Protein AF-A0A7H4MXP5-F1 (afdb_monomer)

Foldseek 3Di:
DDDPDFWDWDADAEDADPQGRFFHDDDDDVPDDPQKTKWKAFPVRHTHGHPHIHPIDTDDPDDDDTDMDIDIDGRDDPPPPPDD

Solvent-accessible surface area (backbone atoms only — not comparable to full-atom values): 5436 Å² total; per-residue (Å²): 130,86,79,75,73,62,55,48,66,53,64,48,82,75,62,50,21,94,78,44,68,46,26,34,43,64,84,84,52,97,88,53,78,76,53,46,26,42,39,40,24,40,82,84,73,43,76,34,39,52,80,32,71,38,75,77,40,79,54,62,94,76,89,77,86,86,62,68,47,79,43,85,37,81,51,63,77,84,75,78,78,78,79,127

pLDDT: mean 90.13, std 12.64, range [46.19, 98.19]

Nearest PDB structures (foldseek):
  7szo-assembly2_L  TM=9.296E-01  e=8.209E-04  Escherichia coli
  3bwu-assembly1_F  TM=8.630E-01  e=1.397E-03  Escherichia coli K-12
  7b0w-assembly1_I  TM=8.200E-01  e=1.040E-03  Escherichia coli K-12
  6swh-assembly1_B  TM=8.133E-01  e=3.011E-03  Escherichia coli K-12
  6swh-assembly2_E  TM=7.843E-01  e=5.436E-03  Escherichia coli K-12

InterPro domains:
  IPR000259 Fimbrial-type adhesion domain [PF00419] (3-75)
  IPR008966 Adhesion domain superfamily [SSF49401] (6-77)
  IPR036937 Fimbrial-type adhesion domain superfamily [G3DSA:2.60.40.1090] (1-81)

Radius of gyration: 17.7 Å; Cα contacts (8 Å, |Δi|>4): 129; chains: 1; bounding box: 61×28×43 Å

Organism: NCBI:txid1134687

Sequence (84 aa):
MPKSAKSATVKFDGTADSSVGTILALTQEPGVAQGVGIQLMDNKNVVVPLYTASSAYPLQPGGNSLAFVARYYATFKHRKRRVR

Mean predicted aligned error: 6.37 Å

Structure (m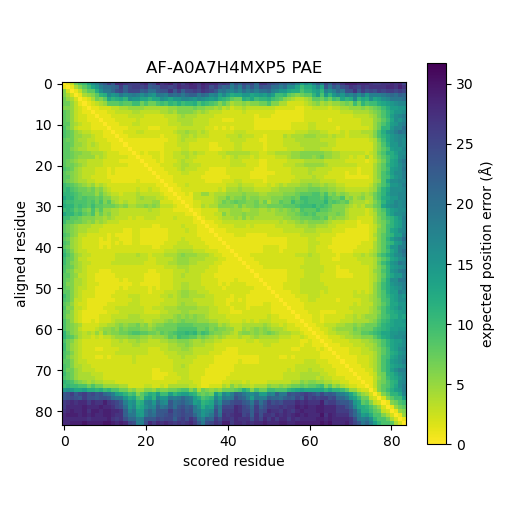mCIF, N/CA/C/O backbone):
data_AF-A0A7H4MXP5-F1
#
_entry.id   AF-A0A7H4MXP5-F1
#
loop_
_atom_site.group_PDB
_atom_site.id
_atom_site.type_symbol
_atom_site.label_atom_id
_atom_site.label_alt_id
_atom_site.label_comp_id
_atom_site.label_asym_id
_atom_site.label_entity_id
_atom_site.label_seq_id
_atom_site.pdbx_PDB_ins_code
_atom_site.Cartn_x
_atom_site.Cartn_y
_atom_site.Cartn_z
_atom_site.occupancy
_atom_site.B_iso_or_equiv
_atom_site.auth_seq_id
_atom_site.auth_comp_id
_atom_site.auth_asym_id
_atom_site.auth_atom_id
_atom_site.pdbx_PDB_model_num
ATOM 1 N N . MET A 1 1 ? 32.088 -6.123 -16.298 1.00 46.19 1 MET A N 1
ATOM 2 C CA . MET A 1 1 ? 31.043 -5.094 -16.102 1.00 46.19 1 MET A CA 1
ATOM 3 C C . MET A 1 1 ? 30.044 -5.603 -15.072 1.00 46.19 1 MET A C 1
ATOM 5 O O . MET A 1 1 ? 29.695 -6.779 -15.167 1.00 46.19 1 MET A O 1
ATOM 9 N N . PRO A 1 2 ? 29.612 -4.794 -14.090 1.00 60.00 2 PRO A N 1
ATOM 10 C CA . PRO A 1 2 ? 28.579 -5.212 -13.149 1.00 60.00 2 PRO A CA 1
ATOM 11 C C . PRO A 1 2 ? 27.279 -5.494 -13.911 1.00 60.00 2 PRO A C 1
ATOM 13 O O . PRO A 1 2 ? 26.917 -4.773 -14.840 1.00 60.00 2 PRO A O 1
ATOM 16 N N . LYS A 1 3 ? 26.599 -6.586 -13.563 1.00 67.00 3 LYS A N 1
ATOM 17 C CA . LYS A 1 3 ? 25.338 -6.972 -14.198 1.00 67.00 3 LYS A CA 1
ATOM 18 C C . LYS A 1 3 ? 24.255 -6.014 -13.702 1.00 67.00 3 LYS A C 1
ATOM 20 O O . LYS A 1 3 ? 23.967 -6.005 -12.509 1.00 67.00 3 LYS A O 1
ATOM 25 N N . SER A 1 4 ? 23.665 -5.220 -14.594 1.00 74.88 4 SER A N 1
ATOM 26 C CA . SER A 1 4 ? 22.528 -4.371 -14.229 1.00 74.88 4 SER A CA 1
ATOM 27 C C . SER A 1 4 ? 21.393 -5.225 -13.665 1.00 74.88 4 SER A C 1
ATOM 29 O O . SER A 1 4 ? 21.074 -6.289 -14.210 1.00 74.88 4 SER A O 1
ATOM 31 N N . ALA A 1 5 ? 20.794 -4.768 -12.564 1.00 82.19 5 ALA A N 1
ATOM 32 C CA . ALA A 1 5 ? 19.614 -5.403 -11.996 1.00 82.19 5 ALA A CA 1
ATOM 33 C C . ALA A 1 5 ? 18.491 -5.428 -13.044 1.00 82.19 5 ALA A C 1
ATOM 35 O O . ALA A 1 5 ? 18.213 -4.423 -13.692 1.00 82.19 5 ALA A O 1
ATOM 36 N N . LYS A 1 6 ? 17.860 -6.593 -13.227 1.00 90.81 6 LYS A N 1
ATOM 37 C CA . LYS A 1 6 ? 16.778 -6.781 -14.211 1.00 90.81 6 LYS A CA 1
ATOM 38 C C . LYS A 1 6 ? 15.397 -6.459 -13.646 1.00 90.81 6 LYS A C 1
ATOM 40 O O . LYS A 1 6 ? 14.447 -6.276 -14.401 1.00 90.81 6 LYS A O 1
ATOM 45 N N . SER A 1 7 ? 15.283 -6.427 -12.324 1.00 93.81 7 SER A N 1
ATOM 46 C CA . SER A 1 7 ? 14.032 -6.183 -11.626 1.00 93.81 7 SER A CA 1
ATOM 47 C C . SER A 1 7 ? 14.278 -5.585 -10.250 1.00 93.81 7 SER A C 1
ATOM 49 O O . SER A 1 7 ? 15.309 -5.858 -9.635 1.00 93.81 7 SER A O 1
ATOM 51 N N . ALA A 1 8 ? 13.293 -4.850 -9.749 1.00 94.81 8 ALA A N 1
ATOM 52 C CA . ALA A 1 8 ? 13.219 -4.390 -8.370 1.00 94.81 8 ALA A CA 1
ATOM 53 C C . ALA A 1 8 ? 11.968 -4.950 -7.684 1.00 94.81 8 ALA A C 1
ATOM 55 O O . ALA A 1 8 ? 10.961 -5.240 -8.329 1.00 94.81 8 ALA A O 1
ATOM 56 N N . THR A 1 9 ? 12.034 -5.073 -6.365 1.00 97.00 9 THR A N 1
ATOM 57 C CA . THR A 1 9 ? 10.861 -5.245 -5.502 1.00 97.00 9 THR A CA 1
ATOM 58 C C . THR A 1 9 ? 10.881 -4.125 -4.476 1.00 97.00 9 THR A C 1
ATOM 60 O O . THR A 1 9 ? 11.954 -3.634 -4.119 1.00 97.00 9 THR A O 1
ATOM 63 N N . VAL A 1 10 ? 9.704 -3.693 -4.037 1.00 97.25 10 VAL A N 1
ATOM 64 C CA . VAL A 1 10 ? 9.559 -2.636 -3.034 1.00 97.25 10 VAL A CA 1
ATOM 65 C C . VAL A 1 10 ? 8.920 -3.235 -1.795 1.00 97.25 10 VAL A C 1
ATOM 67 O O . VAL A 1 10 ? 7.984 -4.029 -1.894 1.00 97.25 10 VAL A O 1
ATOM 70 N N . LYS A 1 11 ? 9.436 -2.853 -0.630 1.00 97.50 11 LYS A N 1
ATOM 71 C CA . LYS A 1 11 ? 8.853 -3.167 0.668 1.00 97.50 11 LYS A CA 1
ATOM 72 C C . LYS A 1 11 ? 8.407 -1.863 1.313 1.00 97.50 11 LYS A C 1
ATOM 74 O O . LYS A 1 11 ? 9.158 -0.892 1.303 1.00 97.50 11 LYS A O 1
ATOM 79 N N . PHE A 1 12 ? 7.198 -1.861 1.863 1.00 97.31 12 PHE A N 1
ATOM 80 C CA . PHE A 1 12 ? 6.685 -0.738 2.637 1.00 97.31 12 PHE A CA 1
ATOM 81 C C . PHE A 1 12 ? 6.837 -1.030 4.126 1.00 97.31 12 PHE A C 1
ATOM 83 O O . PHE A 1 12 ? 6.416 -2.084 4.609 1.00 97.31 12 PHE A O 1
ATOM 90 N N . ASP A 1 13 ? 7.440 -0.078 4.829 1.00 96.38 13 ASP A N 1
ATOM 91 C CA . ASP A 1 13 ? 7.568 -0.052 6.280 1.00 96.38 13 ASP A CA 1
ATOM 92 C C . ASP A 1 13 ? 6.688 1.076 6.839 1.00 96.38 13 ASP A C 1
ATOM 94 O O . ASP A 1 13 ? 6.441 2.081 6.171 1.00 96.38 13 ASP A O 1
ATOM 98 N N . GLY A 1 14 ? 6.212 0.916 8.071 1.00 95.06 14 GLY A N 1
ATOM 99 C CA . GLY A 1 14 ? 5.426 1.932 8.767 1.00 95.06 14 GLY A CA 1
ATOM 100 C C . GLY A 1 14 ? 4.657 1.349 9.945 1.00 95.06 14 GLY A C 1
ATOM 101 O O . GLY A 1 14 ? 4.673 0.141 10.166 1.00 95.06 14 GLY A O 1
ATOM 102 N N . THR A 1 15 ? 3.982 2.201 10.712 1.00 97.38 15 THR A N 1
ATOM 103 C CA . THR A 1 15 ? 3.161 1.753 11.843 1.00 97.38 15 THR A CA 1
ATOM 104 C C . THR A 1 15 ? 1.977 0.941 11.329 1.00 97.38 15 THR A C 1
ATOM 106 O O . THR A 1 15 ? 1.132 1.462 10.601 1.00 97.38 15 THR A O 1
ATOM 109 N N . ALA A 1 16 ? 1.917 -0.336 11.700 1.00 96.62 16 ALA A N 1
ATOM 110 C CA . ALA A 1 16 ? 0.822 -1.212 11.314 1.00 96.62 16 ALA A CA 1
ATOM 111 C C . ALA A 1 16 ? -0.468 -0.876 12.077 1.00 96.62 16 ALA A C 1
ATOM 113 O O . ALA A 1 16 ? -0.425 -0.496 13.251 1.00 96.62 16 ALA A O 1
ATOM 114 N N . ASP A 1 17 ? -1.619 -1.040 11.424 1.00 96.00 17 ASP A N 1
ATOM 115 C CA . ASP A 1 17 ? -2.917 -0.960 12.096 1.00 96.00 17 ASP A CA 1
ATOM 116 C C . ASP A 1 17 ? -3.037 -2.051 13.174 1.00 96.00 17 ASP A C 1
ATOM 118 O O . ASP A 1 17 ? -2.640 -3.202 12.979 1.00 96.00 17 ASP A O 1
ATOM 122 N N . SER A 1 18 ? -3.604 -1.689 14.327 1.00 92.75 18 SER A N 1
ATOM 123 C CA . SER A 1 18 ? -3.688 -2.572 15.497 1.00 92.75 18 SER A CA 1
ATOM 124 C C . SER A 1 18 ? -4.629 -3.764 15.303 1.00 92.75 18 SER A C 1
ATOM 126 O O . SER A 1 18 ? -4.484 -4.779 15.983 1.00 92.75 18 SER A O 1
ATOM 128 N N . SER A 1 19 ? -5.596 -3.656 14.390 1.00 93.19 19 SER A N 1
ATOM 129 C CA . SER A 1 19 ? -6.563 -4.711 14.073 1.00 93.19 19 SER A CA 1
ATOM 130 C C . SER A 1 19 ? -6.175 -5.493 12.817 1.00 93.19 19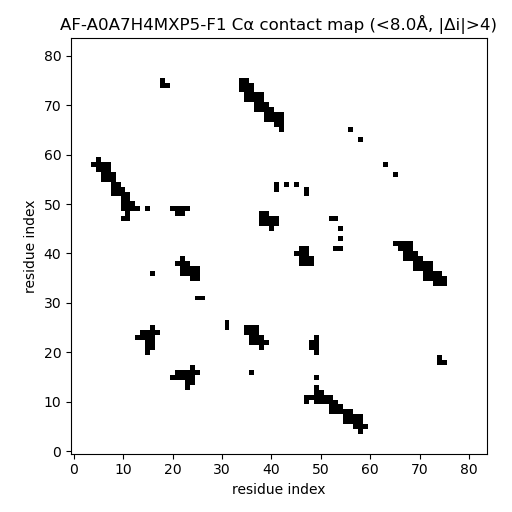 SER A C 1
ATOM 132 O O . SER A 1 19 ? -6.489 -6.681 12.712 1.00 93.19 19 SER A O 1
ATOM 134 N N . VAL A 1 20 ? -5.499 -4.848 11.864 1.00 94.56 20 VAL A N 1
ATOM 135 C CA . VAL A 1 20 ? -5.048 -5.440 10.600 1.00 94.56 20 VAL A CA 1
ATOM 136 C C . VAL A 1 20 ? -3.559 -5.140 10.400 1.00 94.56 20 VAL A C 1
ATOM 138 O O . VAL A 1 20 ? -3.177 -4.216 9.692 1.00 94.56 20 VAL A O 1
ATOM 141 N N . GLY A 1 21 ? -2.693 -5.980 10.972 1.00 95.44 21 GLY A N 1
ATOM 142 C CA . GLY A 1 21 ? -1.237 -5.762 10.982 1.00 95.44 21 GLY A CA 1
ATO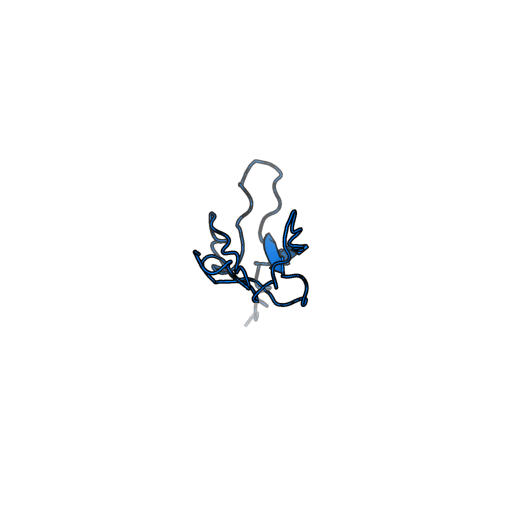M 143 C C . GLY A 1 21 ? -0.537 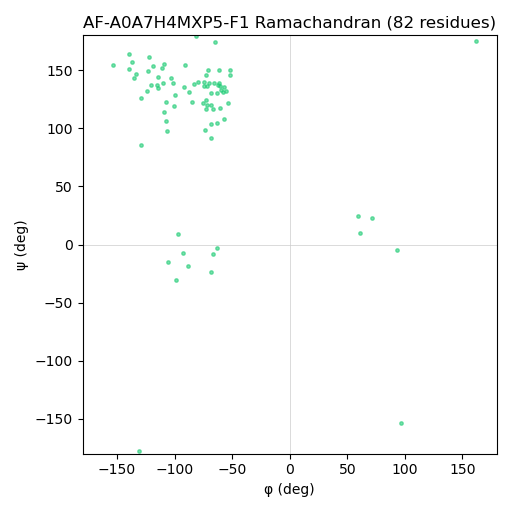-5.750 9.610 1.00 95.44 21 GLY A C 1
ATOM 144 O O . GLY A 1 21 ? 0.667 -5.534 9.533 1.00 95.44 21 GLY A O 1
ATOM 145 N N . THR A 1 22 ? -1.268 -5.996 8.521 1.00 96.75 22 THR A N 1
ATOM 146 C CA . THR A 1 22 ? -0.751 -5.957 7.145 1.00 96.75 22 THR A CA 1
ATOM 147 C C . THR A 1 22 ? -0.916 -4.597 6.466 1.00 96.75 22 THR A C 1
ATOM 149 O O . THR A 1 22 ? -0.440 -4.441 5.344 1.00 96.75 22 THR A O 1
ATOM 152 N N . ILE A 1 23 ? -1.622 -3.642 7.077 1.00 97.31 23 ILE A N 1
ATOM 153 C CA . ILE A 1 23 ? -1.916 -2.322 6.496 1.00 97.31 23 ILE A CA 1
ATOM 154 C C . ILE A 1 23 ? -1.385 -1.197 7.392 1.00 97.31 23 ILE A C 1
ATOM 156 O O . ILE A 1 23 ? -1.128 -1.417 8.574 1.00 97.31 23 ILE A O 1
ATOM 160 N N . LEU A 1 24 ? -1.237 0.009 6.843 1.00 97.50 24 LEU A N 1
ATOM 161 C CA . LEU A 1 24 ? -0.781 1.180 7.598 1.00 97.50 24 LEU A CA 1
ATOM 162 C C . LEU A 1 24 ? -1.889 1.715 8.512 1.00 97.50 24 LEU A C 1
ATOM 164 O O . LEU A 1 24 ? -3.037 1.874 8.085 1.00 97.50 24 LEU A O 1
ATOM 168 N N . ALA A 1 25 ? -1.521 2.046 9.745 1.00 96.69 25 ALA A N 1
ATOM 169 C CA . ALA A 1 25 ? -2.357 2.809 10.659 1.00 96.69 25 ALA A CA 1
ATOM 170 C C . ALA A 1 25 ? -2.459 4.272 10.208 1.00 96.69 25 ALA A C 1
ATOM 172 O O . ALA A 1 25 ? -1.515 4.836 9.651 1.00 96.69 25 ALA A O 1
ATOM 173 N N . LEU A 1 26 ? -3.585 4.913 10.518 1.00 94.31 26 LEU A N 1
ATOM 174 C CA . LEU A 1 26 ? -3.664 6.372 10.499 1.00 94.31 26 LEU A CA 1
ATOM 175 C C . LEU A 1 26 ? -3.057 6.938 11.784 1.00 94.31 26 LEU A C 1
ATOM 177 O O . LEU A 1 26 ? -3.320 6.413 12.870 1.00 94.31 26 LEU A O 1
ATOM 181 N N . THR A 1 27 ? -2.315 8.039 11.670 1.00 92.81 27 THR A N 1
ATOM 182 C CA . THR A 1 27 ? -1.926 8.853 12.827 1.00 92.81 27 THR A CA 1
ATOM 183 C C . THR A 1 27 ? -3.192 9.369 13.503 1.00 92.81 27 THR A C 1
ATOM 185 O O . THR A 1 27 ? -3.986 10.066 12.878 1.00 92.81 27 THR A O 1
ATOM 188 N N . GLN A 1 28 ? -3.418 8.970 14.754 1.00 89.56 28 GLN A N 1
ATOM 189 C CA . GLN A 1 28 ? -4.649 9.295 15.469 1.00 89.56 28 GLN A CA 1
ATOM 190 C C . GLN A 1 28 ? -4.548 10.674 16.117 1.00 89.56 28 GLN A C 1
ATOM 192 O O . GLN A 1 28 ? -3.687 10.907 16.962 1.00 89.56 28 GLN A O 1
ATOM 197 N N . GLU A 1 29 ? -5.479 11.550 15.756 1.00 92.56 29 GLU A N 1
ATOM 198 C CA . GLU A 1 29 ? -5.659 12.893 16.309 1.00 92.56 29 GLU A CA 1
ATOM 199 C C . GLU A 1 29 ? -7.165 13.179 16.471 1.00 92.56 29 GLU A C 1
ATOM 201 O O . GLU A 1 29 ? -7.992 12.456 15.897 1.00 92.56 29 GLU A O 1
ATOM 206 N N . PRO A 1 30 ? -7.570 14.206 17.245 1.00 92.88 30 PRO A N 1
ATOM 207 C CA . PRO A 1 30 ? -8.973 14.596 17.334 1.00 92.88 30 PRO A CA 1
ATOM 208 C C . PRO A 1 30 ? -9.577 14.846 15.943 1.00 92.88 30 PRO A C 1
ATOM 210 O O . PRO A 1 30 ? -9.095 15.680 15.185 1.00 92.88 30 PRO A O 1
ATOM 213 N N . GLY A 1 31 ? -10.643 14.114 15.607 1.00 89.50 31 GLY A N 1
ATOM 214 C CA . GLY A 1 31 ? -11.316 14.208 14.305 1.00 89.50 31 GLY A CA 1
ATOM 215 C C . GLY A 1 31 ? -10.834 13.213 13.241 1.00 89.50 31 GLY A C 1
ATOM 216 O O . GLY A 1 31 ? -11.452 13.133 12.180 1.00 89.50 31 GLY A O 1
ATOM 217 N N . VAL A 1 32 ? -9.797 12.412 13.510 1.00 92.00 32 VAL A N 1
ATOM 218 C CA . VAL A 1 32 ? -9.374 11.329 12.607 1.00 92.00 32 VAL A CA 1
ATOM 219 C C . VAL A 1 32 ? -10.350 10.153 12.682 1.00 92.00 32 VAL A C 1
ATOM 221 O O . VAL A 1 32 ? -10.836 9.776 13.749 1.00 92.00 32 VAL A O 1
ATOM 224 N N . ALA A 1 33 ? -10.641 9.562 11.522 1.00 89.31 33 ALA A N 1
ATOM 225 C CA . ALA A 1 33 ? -11.516 8.406 11.418 1.00 89.31 33 ALA A CA 1
ATOM 226 C C . ALA A 1 33 ? -10.929 7.189 12.151 1.00 89.31 33 ALA A C 1
ATOM 228 O O . ALA A 1 33 ? -9.784 6.791 11.933 1.00 89.31 33 ALA A O 1
ATOM 229 N N . GLN A 1 34 ? -11.756 6.570 12.990 1.00 90.25 34 GLN A N 1
ATOM 230 C CA . GLN A 1 34 ? -11.426 5.321 13.666 1.00 90.25 34 GLN A CA 1
ATOM 231 C C . GLN A 1 34 ? -11.887 4.119 12.839 1.00 90.25 34 GLN A C 1
ATOM 233 O O . GLN A 1 34 ? -12.842 4.206 12.066 1.00 90.25 34 GLN A O 1
ATOM 238 N N . GLY A 1 35 ? -11.230 2.974 13.034 1.00 91.69 35 GLY A N 1
ATOM 239 C CA . GLY A 1 35 ? -11.633 1.727 12.384 1.00 91.69 35 GLY A CA 1
ATOM 240 C C . GLY A 1 35 ? -11.356 1.688 10.885 1.00 91.69 35 GLY A C 1
ATOM 241 O O . GLY A 1 35 ? -12.016 0.936 10.165 1.00 91.69 35 GLY A O 1
ATOM 242 N N . VAL A 1 36 ? -10.410 2.501 10.415 1.00 94.56 36 VAL A N 1
ATOM 243 C CA . VAL A 1 36 ? -9.908 2.497 9.043 1.00 94.56 36 VAL A CA 1
ATOM 244 C C . VAL A 1 36 ? -8.381 2.577 9.041 1.00 94.56 36 VAL A C 1
ATOM 246 O O . VAL A 1 36 ? -7.789 3.281 9.855 1.00 94.56 36 VAL A O 1
ATOM 249 N N . GLY A 1 37 ? -7.755 1.876 8.102 1.00 95.94 37 GLY A N 1
ATOM 250 C CA . GLY A 1 37 ? -6.326 1.971 7.797 1.00 95.94 37 GLY A CA 1
ATOM 251 C C . GLY A 1 37 ? -6.089 2.139 6.297 1.00 95.94 37 GLY A C 1
ATOM 252 O O . GLY A 1 37 ? -7.044 2.218 5.518 1.00 95.94 37 GLY A O 1
ATOM 253 N N . ILE A 1 38 ? -4.826 2.185 5.874 1.00 97.50 38 ILE A N 1
ATOM 254 C CA . ILE A 1 38 ? -4.438 2.345 4.464 1.00 97.50 38 ILE A CA 1
ATOM 255 C C . ILE A 1 38 ? -3.849 1.038 3.940 1.00 97.50 38 ILE A C 1
ATOM 257 O O . ILE A 1 38 ? -2.771 0.610 4.355 1.00 97.50 38 ILE A O 1
ATOM 261 N N . GLN A 1 39 ? -4.544 0.421 2.987 1.00 98.06 39 GLN A N 1
ATOM 262 C CA . GLN A 1 39 ? -4.057 -0.744 2.259 1.00 98.06 39 GLN A CA 1
ATOM 263 C C . GLN A 1 39 ? -3.333 -0.315 0.982 1.00 98.06 39 GLN A C 1
ATOM 265 O O . GLN A 1 39 ? -3.836 0.518 0.226 1.00 98.06 39 GLN A O 1
ATOM 270 N N . LEU A 1 40 ? -2.184 -0.941 0.731 1.00 98.19 40 LEU A N 1
ATOM 271 C CA . LEU A 1 40 ? -1.358 -0.719 -0.450 1.00 98.19 40 LEU A CA 1
ATOM 272 C C . LEU A 1 40 ? -1.534 -1.863 -1.449 1.00 98.19 40 LEU A C 1
ATOM 274 O O . LEU A 1 40 ? -1.674 -3.027 -1.064 1.00 98.19 40 LEU A O 1
ATOM 278 N N . MET A 1 41 ? -1.523 -1.526 -2.732 1.00 97.94 41 MET A N 1
ATOM 279 C CA . MET A 1 41 ? -1.561 -2.473 -3.842 1.00 97.94 41 MET A CA 1
ATOM 280 C C . MET A 1 41 ? -0.505 -2.100 -4.877 1.00 97.94 41 MET A C 1
ATOM 282 O O . MET A 1 41 ? -0.212 -0.920 -5.081 1.00 97.94 41 MET A O 1
ATOM 286 N N . ASP A 1 42 ? 0.069 -3.103 -5.528 1.00 97.50 42 ASP A N 1
ATOM 287 C CA . ASP A 1 42 ? 0.993 -2.907 -6.639 1.00 97.50 42 ASP A CA 1
ATOM 288 C C . ASP A 1 42 ? 0.250 -2.659 -7.964 1.00 97.50 42 ASP A C 1
ATOM 290 O O . ASP A 1 42 ? -0.982 -2.659 -8.040 1.00 97.50 42 ASP A O 1
ATOM 294 N N . ASN A 1 43 ? 1.010 -2.455 -9.039 1.00 95.44 43 ASN A N 1
ATOM 295 C CA . ASN A 1 43 ? 0.460 -2.225 -10.376 1.00 95.44 43 ASN A CA 1
ATOM 296 C C . ASN A 1 43 ? -0.271 -3.440 -10.979 1.00 95.44 43 ASN A C 1
ATOM 298 O O . ASN A 1 43 ? -0.901 -3.308 -12.028 1.00 95.44 43 ASN A O 1
ATOM 302 N N . LYS A 1 44 ? -0.198 -4.613 -10.341 1.00 95.81 44 LYS A N 1
ATOM 303 C CA . LYS A 1 44 ? -0.946 -5.821 -10.709 1.00 95.81 44 LYS A CA 1
ATOM 304 C C . LYS A 1 44 ? -2.217 -5.975 -9.874 1.00 95.81 44 LYS A C 1
ATOM 306 O O . LYS A 1 44 ? -2.871 -7.011 -9.960 1.00 95.81 44 LYS A O 1
ATOM 311 N N . ASN A 1 45 ? -2.578 -4.953 -9.094 1.00 95.75 45 ASN A N 1
ATOM 312 C CA . ASN A 1 45 ? -3.680 -4.975 -8.134 1.00 95.75 45 ASN A CA 1
ATOM 313 C C . ASN A 1 45 ? -3.516 -6.056 -7.055 1.00 95.75 45 ASN A C 1
ATOM 315 O O . ASN A 1 45 ? -4.500 -6.503 -6.460 1.00 95.75 45 ASN A O 1
ATOM 319 N N . VAL A 1 46 ? -2.280 -6.479 -6.785 1.00 97.25 46 VAL A N 1
ATOM 320 C CA . VAL A 1 46 ? -1.973 -7.396 -5.690 1.00 97.25 46 VAL A CA 1
ATOM 321 C C . VAL A 1 46 ? -1.736 -6.562 -4.440 1.00 97.25 46 VAL A C 1
ATOM 323 O O . VAL A 1 46 ? -0.995 -5.580 -4.465 1.00 97.25 46 VAL A O 1
ATOM 326 N N . VAL A 1 47 ? -2.385 -6.937 -3.336 1.00 97.56 47 VAL A N 1
ATOM 327 C CA . VAL A 1 47 ? -2.146 -6.302 -2.035 1.00 97.56 47 VAL A CA 1
ATOM 328 C C . VAL A 1 47 ? -0.681 -6.488 -1.657 1.00 97.56 47 VAL A C 1
ATOM 330 O O . VAL A 1 47 ? -0.165 -7.599 -1.736 1.00 97.56 47 VAL A O 1
ATOM 333 N N . VAL A 1 48 ? -0.036 -5.410 -1.214 1.00 97.94 48 VAL A N 1
ATOM 334 C CA . VAL A 1 48 ? 1.332 -5.424 -0.690 1.00 97.94 48 VAL A CA 1
ATOM 335 C C . VAL A 1 48 ? 1.249 -5.250 0.827 1.00 97.94 48 VAL A C 1
ATOM 337 O O . VAL A 1 48 ? 1.069 -4.122 1.294 1.00 97.94 48 VAL A O 1
ATOM 340 N N . PRO A 1 49 ? 1.315 -6.342 1.614 1.00 97.94 49 PRO A N 1
ATOM 341 C CA . PRO A 1 49 ? 1.356 -6.242 3.064 1.00 97.94 49 PRO A CA 1
ATOM 342 C C . PRO A 1 49 ? 2.593 -5.472 3.520 1.00 97.94 49 PRO A C 1
ATOM 344 O O . PRO A 1 49 ? 3.658 -5.566 2.900 1.00 97.94 49 PRO A O 1
ATOM 347 N N . LEU A 1 50 ? 2.480 -4.780 4.652 1.00 97.56 50 LEU A N 1
ATOM 348 C CA . LEU A 1 50 ? 3.650 -4.222 5.322 1.00 97.56 50 LEU A CA 1
ATOM 349 C C . LEU A 1 50 ? 4.721 -5.291 5.540 1.00 97.56 50 LEU A C 1
ATOM 351 O O . LEU A 1 50 ? 4.429 -6.470 5.757 1.00 97.56 50 LEU A O 1
ATOM 355 N N . TYR A 1 51 ? 5.976 -4.864 5.449 1.00 96.94 51 TYR A N 1
ATOM 356 C CA . TYR A 1 51 ? 7.151 -5.715 5.619 1.00 96.94 51 TYR A CA 1
ATOM 357 C C . TYR A 1 51 ? 7.279 -6.872 4.617 1.00 96.94 51 TYR A C 1
ATOM 359 O O . TYR A 1 51 ? 8.168 -7.710 4.773 1.00 96.94 51 TYR A O 1
ATOM 367 N N . THR A 1 52 ? 6.457 -6.895 3.566 1.00 97.50 52 THR A N 1
ATOM 368 C CA . THR A 1 52 ? 6.476 -7.910 2.509 1.00 97.50 52 THR A CA 1
ATOM 369 C C . THR A 1 52 ? 6.882 -7.280 1.180 1.00 97.50 52 THR A C 1
ATOM 371 O O . THR A 1 52 ? 6.560 -6.126 0.899 1.00 97.50 52 THR A O 1
ATOM 374 N N . ALA A 1 53 ? 7.623 -8.027 0.362 1.00 97.25 53 ALA A N 1
ATOM 375 C CA . ALA A 1 53 ? 8.018 -7.573 -0.965 1.00 97.25 53 ALA A CA 1
ATOM 376 C C . ALA A 1 53 ? 6.812 -7.524 -1.918 1.00 97.25 53 ALA A C 1
ATOM 378 O O . ALA A 1 53 ? 5.985 -8.437 -1.937 1.00 97.25 53 ALA A O 1
ATOM 379 N N . SER A 1 54 ? 6.742 -6.473 -2.736 1.00 97.50 54 SER A N 1
ATOM 380 C CA . SER A 1 54 ? 5.802 -6.361 -3.853 1.00 97.50 54 SER A CA 1
ATOM 381 C C . SER A 1 54 ? 6.066 -7.411 -4.936 1.00 97.50 54 SER A C 1
ATOM 383 O O . SER A 1 54 ? 7.108 -8.075 -4.953 1.00 97.50 54 SER A O 1
ATOM 385 N N . SER A 1 55 ? 5.188 -7.468 -5.942 1.00 97.38 55 SER A N 1
ATOM 386 C CA . SER A 1 55 ? 5.558 -8.066 -7.227 1.00 97.38 55 SER A CA 1
ATOM 387 C C . SER A 1 55 ? 6.859 -7.464 -7.767 1.00 97.38 55 SER A C 1
ATOM 389 O O . SER A 1 55 ? 7.162 -6.290 -7.542 1.00 97.38 55 SER A O 1
ATOM 391 N N . ALA A 1 56 ? 7.613 -8.259 -8.528 1.00 96.62 56 ALA A N 1
ATOM 392 C CA . ALA A 1 56 ? 8.792 -7.776 -9.233 1.00 96.62 56 ALA A CA 1
ATOM 393 C C . ALA A 1 56 ? 8.407 -6.807 -10.364 1.00 96.62 56 ALA A C 1
ATOM 395 O O . ALA A 1 56 ? 7.566 -7.129 -11.212 1.00 96.62 56 ALA A O 1
ATOM 396 N N . TYR A 1 57 ? 9.074 -5.655 -10.393 1.00 96.50 57 TYR A N 1
ATOM 397 C CA . TYR A 1 57 ? 8.994 -4.646 -11.444 1.00 96.50 57 TYR A CA 1
ATOM 398 C C . TYR A 1 57 ? 10.209 -4.785 -12.363 1.00 96.50 57 TYR A C 1
ATOM 400 O O . TYR A 1 57 ? 11.335 -4.643 -11.880 1.00 96.50 57 TYR A O 1
ATOM 408 N N . PRO A 1 58 ? 10.026 -5.069 -13.664 1.00 94.50 58 PRO A N 1
ATOM 409 C CA . PRO A 1 58 ? 11.120 -5.066 -14.629 1.00 94.50 58 PRO A CA 1
ATOM 410 C C . PRO A 1 58 ? 11.773 -3.686 -14.710 1.00 94.50 58 PRO A C 1
ATOM 412 O O . PRO A 1 58 ? 11.073 -2.677 -14.766 1.00 94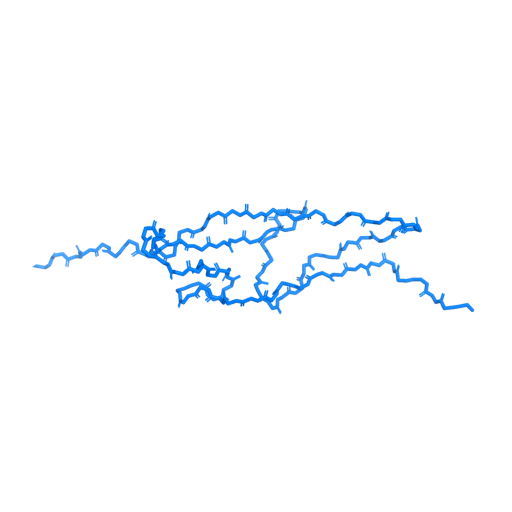.50 58 PRO A O 1
ATOM 415 N N . LEU A 1 59 ? 13.104 -3.648 -14.742 1.00 94.62 59 LEU A N 1
ATOM 416 C CA . LEU A 1 59 ? 13.866 -2.408 -14.873 1.00 94.62 59 LEU A CA 1
ATOM 417 C C . LEU A 1 59 ? 14.364 -2.229 -16.306 1.00 94.62 59 LEU A C 1
ATOM 419 O O . LEU A 1 59 ? 14.831 -3.181 -16.935 1.00 94.62 59 LEU A O 1
ATOM 423 N N . GLN A 1 60 ? 14.294 -0.997 -16.797 1.00 92.06 60 GLN A N 1
ATOM 424 C CA . GLN A 1 60 ? 14.872 -0.559 -18.064 1.00 92.06 60 GLN A CA 1
ATOM 425 C C . GLN A 1 60 ? 16.075 0.361 -17.812 1.00 92.06 60 GLN A C 1
ATOM 427 O O . GLN A 1 60 ? 16.152 0.991 -16.751 1.00 92.06 60 GLN A O 1
ATOM 432 N N . PRO A 1 61 ? 17.023 0.471 -18.761 1.00 89.94 61 PRO A N 1
ATOM 433 C CA . PRO A 1 61 ? 18.048 1.507 -18.706 1.00 89.94 61 PRO A CA 1
ATOM 434 C C . PRO A 1 61 ? 17.414 2.903 -18.605 1.00 89.94 61 PRO A C 1
ATOM 436 O O . PRO A 1 61 ? 16.512 3.231 -19.372 1.00 89.94 61 PRO A O 1
ATOM 439 N N . GLY A 1 62 ? 17.897 3.727 -17.673 1.00 89.94 62 GLY A N 1
ATOM 440 C CA . GLY A 1 62 ? 17.356 5.065 -17.416 1.00 89.94 62 GLY A CA 1
ATOM 441 C C . GLY A 1 62 ? 16.350 5.113 -16.260 1.00 89.94 62 GLY A C 1
ATOM 442 O O . GLY A 1 62 ? 16.425 4.326 -15.314 1.00 89.94 62 GLY A O 1
ATOM 443 N N . GLY A 1 63 ? 15.442 6.091 -16.299 1.00 93.38 63 GLY A N 1
ATOM 444 C CA . GLY A 1 63 ? 14.438 6.305 -15.254 1.00 93.38 63 GLY A CA 1
ATOM 445 C C . GLY A 1 63 ? 13.347 5.234 -15.268 1.00 93.38 63 GLY A C 1
ATOM 446 O O . GLY A 1 63 ? 12.836 4.876 -16.325 1.00 93.38 63 GLY A O 1
ATOM 447 N N . ASN A 1 64 ? 12.968 4.743 -14.088 1.00 94.56 64 ASN A N 1
ATOM 448 C CA . ASN A 1 64 ? 11.904 3.756 -13.918 1.00 94.56 64 ASN A CA 1
ATOM 449 C C . ASN A 1 64 ? 10.853 4.307 -12.949 1.00 94.56 64 ASN A C 1
ATOM 451 O O . ASN A 1 64 ? 11.204 4.788 -11.875 1.00 94.56 64 ASN A O 1
ATOM 455 N N . SER A 1 65 ? 9.573 4.216 -13.317 1.00 95.94 65 SER A N 1
ATOM 456 C CA . SER A 1 65 ? 8.449 4.593 -12.454 1.00 95.94 65 SER A CA 1
ATOM 457 C C . SER A 1 65 ? 7.730 3.337 -11.970 1.00 95.94 65 SER A C 1
ATOM 459 O O . SER A 1 65 ? 7.286 2.521 -12.779 1.00 95.94 65 SER A O 1
ATOM 461 N N . LEU A 1 66 ? 7.636 3.163 -10.651 1.00 96.94 66 LEU A N 1
ATOM 462 C CA . LEU A 1 66 ? 6.974 2.023 -10.021 1.00 96.94 66 LEU A CA 1
ATOM 463 C C . LEU A 1 66 ? 5.653 2.502 -9.415 1.00 96.94 66 LEU A C 1
ATOM 465 O O . LEU A 1 66 ? 5.646 3.199 -8.404 1.00 96.94 66 LEU A O 1
ATOM 469 N N . ALA A 1 67 ? 4.539 2.150 -10.055 1.00 96.88 67 ALA A N 1
ATOM 470 C CA . ALA A 1 67 ? 3.212 2.573 -9.621 1.00 96.88 67 ALA A CA 1
ATOM 471 C C . ALA A 1 67 ? 2.660 1.677 -8.503 1.00 96.88 67 ALA A C 1
ATOM 473 O O . ALA A 1 67 ? 2.750 0.448 -8.586 1.00 96.88 67 ALA A O 1
ATOM 474 N N . PHE A 1 68 ? 2.036 2.312 -7.511 1.00 98.06 68 PHE A N 1
ATOM 475 C CA . PHE A 1 68 ? 1.306 1.689 -6.409 1.00 98.06 68 PHE A CA 1
ATOM 476 C C . PHE A 1 68 ? -0.000 2.447 -6.171 1.00 98.06 68 PHE A C 1
ATOM 478 O O . PHE A 1 68 ? -0.115 3.625 -6.513 1.00 98.06 68 PHE A O 1
ATOM 485 N N . VAL A 1 69 ? -0.976 1.777 -5.566 1.00 97.88 69 VAL A N 1
ATOM 486 C CA . VAL A 1 69 ? -2.277 2.351 -5.210 1.00 97.88 69 VAL A CA 1
ATOM 487 C C . VAL A 1 69 ? -2.484 2.237 -3.708 1.00 97.88 69 VAL A C 1
ATOM 489 O O . VAL A 1 69 ? -2.226 1.191 -3.117 1.00 97.88 69 VAL A O 1
ATOM 492 N N . ALA A 1 70 ? -2.998 3.303 -3.101 1.00 97.12 70 ALA A N 1
ATOM 493 C CA . ALA A 1 70 ? -3.439 3.317 -1.714 1.00 97.12 70 ALA A CA 1
ATOM 494 C C . ALA A 1 70 ? -4.967 3.421 -1.650 1.00 97.12 70 ALA A C 1
ATOM 496 O O . ALA A 1 70 ? -5.574 4.186 -2.401 1.00 97.12 70 ALA A O 1
ATOM 497 N N . ARG A 1 71 ? -5.596 2.670 -0.741 1.00 96.38 71 ARG A N 1
ATOM 498 C CA . ARG A 1 71 ? -7.033 2.777 -0.451 1.00 96.38 71 ARG A CA 1
ATOM 499 C C . ARG A 1 71 ? -7.320 2.665 1.038 1.00 96.38 71 ARG A C 1
ATOM 501 O O . ARG A 1 71 ? -6.610 1.959 1.753 1.00 96.38 71 ARG A O 1
ATOM 508 N N . TYR A 1 72 ? -8.401 3.300 1.483 1.00 96.44 72 TYR A N 1
ATOM 509 C CA . TYR A 1 72 ? -8.925 3.062 2.825 1.00 96.44 72 TYR A CA 1
ATOM 510 C C . TYR A 1 72 ? -9.450 1.630 2.957 1.00 96.44 72 TYR A C 1
ATOM 512 O O . TYR A 1 72 ? -10.098 1.100 2.052 1.00 96.44 72 TYR A O 1
ATOM 520 N N . TYR A 1 73 ? -9.172 1.014 4.100 1.00 95.62 73 TYR A N 1
ATOM 521 C CA . TYR A 1 73 ? -9.599 -0.332 4.452 1.00 95.62 73 TYR A CA 1
ATOM 522 C C . TYR A 1 73 ? -10.265 -0.306 5.824 1.00 95.62 73 TYR A C 1
ATOM 524 O O . TYR A 1 73 ? -9.668 0.171 6.785 1.00 95.62 73 TYR A O 1
ATOM 532 N N . ALA A 1 74 ? -11.491 -0.818 5.927 1.00 95.00 74 ALA A N 1
ATOM 533 C CA . ALA A 1 74 ? -12.215 -0.878 7.192 1.00 95.00 74 ALA A CA 1
ATOM 534 C C . ALA A 1 74 ? -11.627 -1.961 8.109 1.00 95.00 74 ALA A C 1
ATOM 536 O O . ALA A 1 74 ? -11.553 -3.134 7.742 1.00 95.00 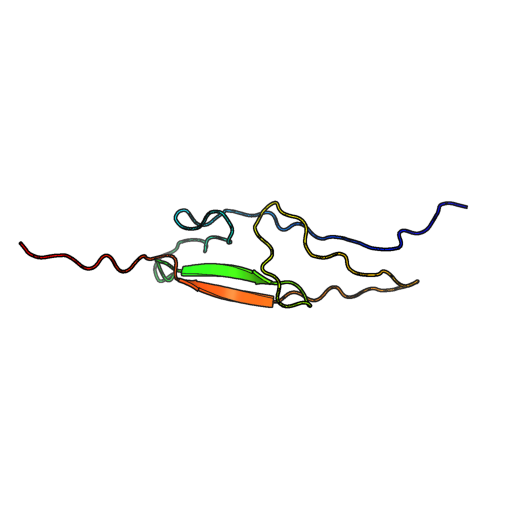74 ALA A O 1
ATOM 537 N N . THR A 1 75 ? -11.232 -1.575 9.316 1.00 92.38 75 THR A N 1
ATOM 538 C CA . THR A 1 75 ? -10.593 -2.450 10.309 1.00 92.38 75 THR A CA 1
ATOM 539 C C . THR A 1 75 ? -11.537 -2.833 11.446 1.00 92.38 75 THR A C 1
ATOM 541 O O . THR A 1 75 ? -11.314 -3.831 12.134 1.00 92.38 75 THR A O 1
ATOM 544 N N . PHE A 1 76 ? -12.664 -2.132 11.595 1.00 89.25 76 PHE A N 1
ATOM 545 C CA . PHE A 1 76 ? -13.721 -2.569 12.498 1.00 89.25 76 PHE A CA 1
ATOM 546 C C . PHE A 1 76 ? -14.463 -3.792 11.962 1.00 89.25 76 PHE A C 1
ATOM 548 O O . PHE A 1 76 ? -15.133 -3.763 10.931 1.00 89.25 76 PHE A O 1
ATOM 555 N N . LYS A 1 77 ? -14.425 -4.875 12.742 1.00 67.62 77 LYS A N 1
ATOM 556 C CA . LYS A 1 77 ? -15.359 -5.986 12.573 1.00 67.62 77 LYS A CA 1
ATOM 557 C C . LYS A 1 77 ? -16.710 -5.573 13.137 1.00 67.62 77 LYS A C 1
ATOM 559 O O . LYS A 1 77 ? -16.836 -5.287 14.327 1.00 67.62 77 LYS A O 1
ATOM 564 N N . HIS A 1 78 ? -17.741 -5.606 12.302 1.00 52.84 78 HIS A N 1
ATOM 565 C CA . H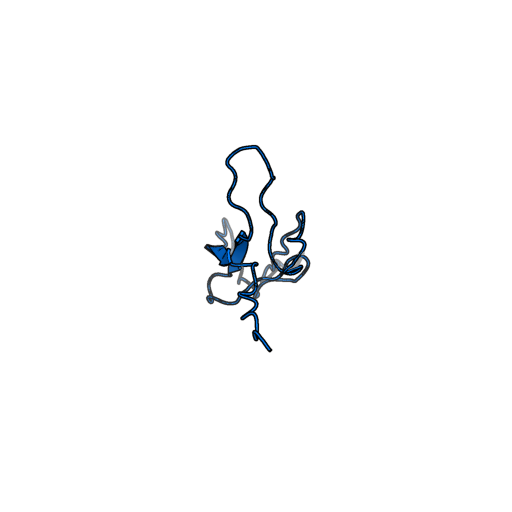IS A 1 78 ? -19.109 -5.428 12.762 1.00 52.84 78 HIS A CA 1
ATOM 566 C C . HIS A 1 78 ? -19.512 -6.649 13.606 1.00 52.84 78 HIS A C 1
ATOM 568 O O . HIS A 1 78 ? -19.934 -7.687 13.093 1.00 52.84 78 HIS A O 1
ATOM 574 N N . ARG A 1 79 ? -19.309 -6.576 14.926 1.00 60.69 79 ARG A N 1
ATOM 575 C CA . ARG A 1 79 ? -19.689 -7.648 15.847 1.00 60.69 79 ARG A CA 1
ATOM 576 C C . ARG A 1 79 ? -21.211 -7.623 15.974 1.00 60.69 79 ARG A C 1
ATOM 578 O O . ARG A 1 79 ? -21.747 -6.823 16.737 1.00 60.69 79 ARG A O 1
ATOM 585 N N . LYS A 1 80 ? -21.920 -8.489 15.237 1.00 53.44 80 LYS A N 1
ATOM 586 C CA . LYS A 1 80 ? -23.356 -8.703 15.471 1.00 53.44 80 LYS A CA 1
ATOM 587 C C . LYS A 1 80 ? -23.528 -9.142 16.925 1.00 53.44 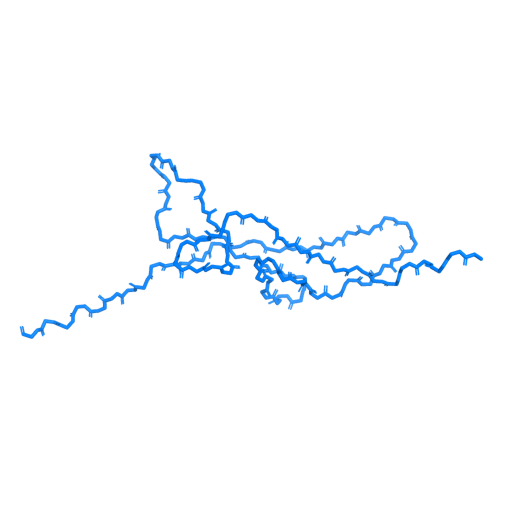80 LYS A C 1
ATOM 589 O O . LYS 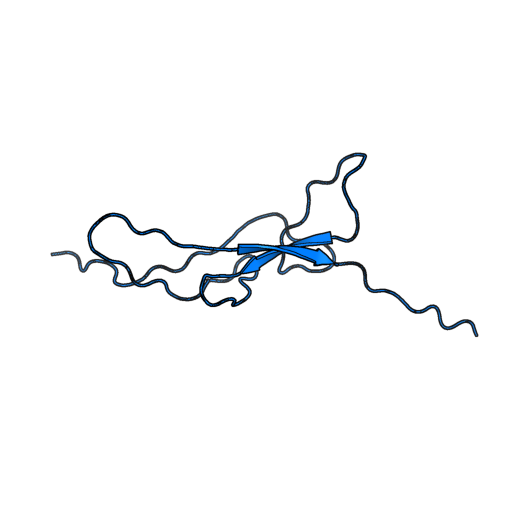A 1 80 ? -23.131 -10.245 17.297 1.00 53.44 80 LYS A O 1
ATOM 594 N N . ARG A 1 81 ? -24.077 -8.266 17.769 1.00 57.38 81 ARG A N 1
ATOM 595 C CA . ARG A 1 81 ? -24.527 -8.649 19.107 1.00 57.38 81 ARG A CA 1
ATOM 596 C C . ARG A 1 81 ? -25.654 -9.665 18.916 1.00 57.38 81 ARG A C 1
ATOM 598 O O . ARG A 1 81 ? -26.752 -9.290 18.527 1.00 57.38 81 ARG A O 1
ATOM 605 N N . ARG A 1 82 ? -25.385 -10.954 19.150 1.00 61.81 82 ARG A N 1
ATOM 606 C CA . ARG A 1 82 ? -26.459 -11.903 19.462 1.00 61.81 82 ARG A CA 1
ATOM 607 C C . ARG A 1 82 ? -26.977 -11.513 20.842 1.00 61.81 82 ARG A C 1
ATOM 609 O O . ARG A 1 82 ? -26.287 -11.737 21.832 1.00 61.81 82 ARG A O 1
ATOM 616 N N . VAL A 1 83 ? -28.137 -10.866 20.872 1.00 66.00 83 VAL A N 1
ATOM 617 C CA . VAL A 1 83 ? -28.950 -10.752 22.084 1.00 66.00 83 VAL A CA 1
ATOM 618 C C . VAL A 1 83 ? -29.459 -12.167 22.368 1.00 66.00 83 VAL A C 1
ATOM 620 O O . VAL A 1 83 ? -30.031 -12.796 21.477 1.00 66.00 83 VAL A O 1
ATOM 623 N N . ARG A 1 84 ? -29.109 -12.699 23.539 1.00 60.44 84 ARG A N 1
ATOM 624 C CA . ARG A 1 84 ? -29.784 -13.852 24.138 1.00 60.44 84 ARG A CA 1
ATOM 625 C C . ARG A 1 84 ? -30.895 -13.327 25.025 1.00 60.44 84 ARG A C 1
ATOM 627 O O . ARG A 1 84 ? -30.659 -12.252 25.622 1.00 60.44 84 ARG A O 1
#

Secondary structure (DSSP, 8-state):
-PPPPSEE--B--SPBPSS-TTSEEPPP-TTPPSSEEEEEEETTS-B--TTSB-PPEEP-SS-----EEEEEEE----------